Protein AF-A0A662M1J7-F1 (afdb_monomer_lite)

Sequence (50 aa):
PEGIEAISEKPDVSKNEIYGVATFYTQFKFHKLGKNQIKVCMGTACHVKG

Structure (mmCIF, N/CA/C/O backbone):
data_AF-A0A662M1J7-F1
#
_entry.id   AF-A0A662M1J7-F1
#
loop_
_atom_site.group_PDB
_atom_site.id
_atom_site.type_symbol
_atom_site.label_atom_id
_atom_site.label_alt_id
_atom_site.label_comp_id
_atom_site.label_asym_id
_atom_site.label_entity_id
_atom_site.label_seq_id
_atom_site.pdbx_PDB_ins_code
_atom_site.Cartn_x
_atom_site.Cartn_y
_atom_site.Cartn_z
_atom_site.occupancy
_atom_site.B_iso_or_equiv
_atom_site.auth_seq_id
_atom_site.auth_comp_id
_atom_site.auth_asym_id
_atom_site.auth_atom_id
_atom_site.pdbx_PDB_model_num
ATOM 1 N N . PRO A 1 1 ? -0.493 6.963 12.113 1.00 64.06 1 PRO A N 1
ATOM 2 C CA . PRO A 1 1 ?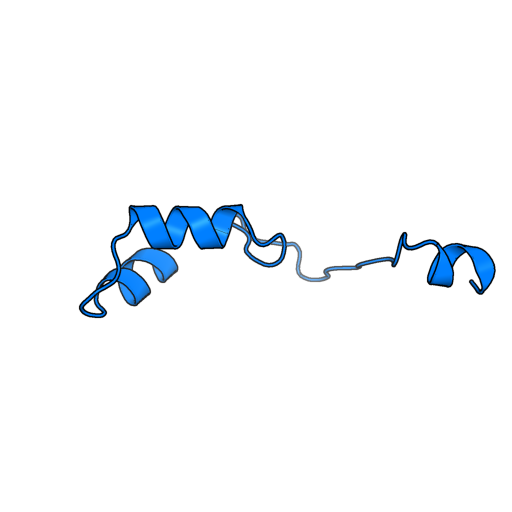 -1.415 6.082 12.878 1.00 64.06 1 PRO A CA 1
ATOM 3 C C . PRO A 1 1 ? -2.826 6.673 12.962 1.00 64.06 1 PRO A C 1
ATOM 5 O O . PRO A 1 1 ? -3.784 5.925 12.837 1.00 64.06 1 PRO A O 1
ATOM 8 N N . GLU A 1 2 ? -2.936 8.002 13.072 1.00 79.69 2 GLU A N 1
ATOM 9 C CA . GLU A 1 2 ? -4.200 8.761 13.139 1.00 79.69 2 GLU A CA 1
ATOM 10 C C . GLU A 1 2 ? -5.228 8.373 12.062 1.00 79.69 2 GLU A C 1
ATOM 12 O O . GLU A 1 2 ? -6.402 8.203 12.362 1.00 79.69 2 GLU A O 1
ATOM 17 N N . GLY A 1 3 ? -4.797 8.141 10.815 1.00 84.19 3 GLY A N 1
ATOM 18 C CA . GLY A 1 3 ? -5.712 7.730 9.741 1.00 84.19 3 GLY A CA 1
ATOM 19 C C . GLY A 1 3 ? -6.405 6.381 9.984 1.00 84.19 3 GLY A C 1
ATOM 20 O O . GLY A 1 3 ? -7.541 6.201 9.569 1.00 84.19 3 GLY A O 1
ATOM 21 N N . ILE A 1 4 ? -5.756 5.443 10.681 1.00 86.25 4 ILE A N 1
ATOM 22 C CA . ILE A 1 4 ? -6.364 4.150 11.041 1.00 86.25 4 ILE A CA 1
ATOM 23 C C . ILE A 1 4 ? -7.341 4.326 12.200 1.00 86.25 4 ILE A C 1
ATOM 25 O O . ILE A 1 4 ? -8.380 3.673 12.226 1.00 86.25 4 ILE A O 1
ATOM 29 N N . GLU A 1 5 ? -7.035 5.230 13.129 1.00 85.56 5 GLU A N 1
ATOM 30 C CA . GLU A 1 5 ? -7.910 5.529 14.262 1.00 85.56 5 GLU A CA 1
ATOM 31 C C . GLU A 1 5 ? -9.208 6.185 13.794 1.00 85.56 5 GLU A C 1
ATOM 33 O O . GLU A 1 5 ? -10.278 5.693 14.142 1.00 85.56 5 GLU A O 1
ATOM 38 N N . ALA A 1 6 ? -9.117 7.159 12.885 1.00 87.06 6 ALA A N 1
ATOM 39 C CA . ALA A 1 6 ? -10.275 7.815 12.275 1.00 87.06 6 ALA A CA 1
ATOM 40 C C . ALA A 1 6 ? -11.178 6.853 11.479 1.00 87.06 6 ALA A C 1
ATOM 42 O O . ALA A 1 6 ? -12.390 7.040 11.380 1.00 87.06 6 ALA A O 1
ATOM 43 N N . ILE A 1 7 ? -10.605 5.806 10.875 1.00 86.12 7 ILE A N 1
ATOM 44 C CA . ILE A 1 7 ? -11.390 4.790 10.157 1.00 86.12 7 ILE A CA 1
ATOM 45 C C . ILE A 1 7 ? -12.018 3.800 11.145 1.00 86.12 7 ILE A C 1
ATOM 47 O O . ILE A 1 7 ? -13.143 3.364 10.916 1.00 86.12 7 ILE A O 1
ATOM 51 N N . SER A 1 8 ? -11.335 3.493 12.252 1.00 83.62 8 SER A N 1
ATOM 52 C CA . SER A 1 8 ? -11.835 2.581 13.289 1.00 83.62 8 SER A CA 1
ATOM 53 C C . SER A 1 8 ? -12.985 3.138 14.133 1.00 83.62 8 SER A C 1
ATOM 55 O O . SER A 1 8 ? -13.615 2.384 14.863 1.00 83.62 8 SER A O 1
ATOM 57 N N . GLU A 1 9 ? -13.278 4.439 14.034 1.00 85.88 9 GLU A N 1
ATOM 58 C CA . GLU A 1 9 ? -14.480 5.045 14.626 1.00 85.88 9 GLU A CA 1
ATOM 59 C C . GLU A 1 9 ? -15.765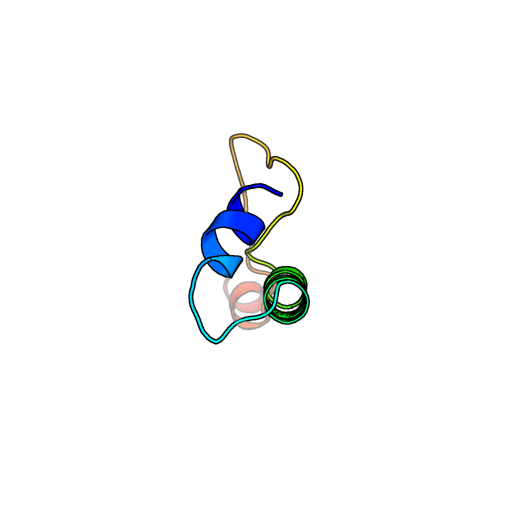 4.660 13.875 1.00 85.88 9 GLU A C 1
ATOM 61 O O . GLU A 1 9 ? -16.865 4.842 14.399 1.00 85.88 9 GLU A O 1
ATOM 66 N N . LYS A 1 10 ? -15.656 4.118 12.651 1.00 83.44 10 LYS A N 1
ATOM 67 C CA . LYS A 1 10 ? -16.824 3.587 11.949 1.00 83.44 10 LYS A CA 1
ATOM 68 C C . LYS A 1 10 ? -17.293 2.290 12.617 1.00 83.44 10 LYS A C 1
ATOM 70 O O . LYS A 1 10 ? -16.472 1.400 12.848 1.00 83.44 10 LYS A O 1
ATOM 75 N N . PRO A 1 11 ? -18.604 2.150 12.878 1.00 69.75 11 PRO A N 1
ATOM 76 C CA . PRO A 1 11 ? -19.145 0.887 13.348 1.00 69.75 11 PRO A CA 1
ATOM 77 C C . PRO A 1 11 ? -18.861 -0.208 12.311 1.00 69.75 11 PRO A C 1
ATOM 79 O O . PRO A 1 11 ? -18.885 0.057 11.110 1.00 69.75 11 PRO A O 1
ATOM 82 N N . ASP A 1 12 ? -18.604 -1.420 12.807 1.00 81.06 12 ASP A N 1
ATOM 83 C CA . ASP A 1 12 ? -18.395 -2.658 12.038 1.00 81.06 12 ASP A CA 1
ATOM 84 C C . ASP A 1 12 ? -16.977 -2.950 11.498 1.00 81.06 12 ASP A C 1
ATOM 86 O O . ASP A 1 12 ? -16.785 -3.985 10.870 1.00 81.06 12 ASP A O 1
ATOM 90 N N . VAL A 1 13 ? -15.950 -2.128 11.776 1.00 84.38 13 VAL A N 1
ATOM 91 C CA . VAL A 1 13 ? -14.570 -2.417 11.315 1.00 84.38 13 VAL A CA 1
ATOM 92 C C . VAL A 1 13 ? -13.545 -2.320 12.448 1.00 84.38 13 VAL A C 1
ATOM 94 O O . VAL A 1 13 ? -13.364 -1.275 13.071 1.00 84.38 13 VAL A O 1
ATOM 97 N N . SER A 1 14 ? -12.815 -3.410 12.702 1.00 89.06 14 SER A N 1
ATOM 98 C CA . SER A 1 14 ? -11.768 -3.441 13.733 1.00 89.06 14 SER A CA 1
ATOM 99 C C . SER A 1 14 ? -10.447 -2.826 13.251 1.00 89.06 14 SER A C 1
ATOM 101 O O . SER A 1 14 ? -10.098 -2.896 12.071 1.00 89.06 14 SER A O 1
ATOM 103 N N . LYS A 1 15 ? -9.633 -2.295 14.180 1.00 88.25 15 LYS A N 1
AT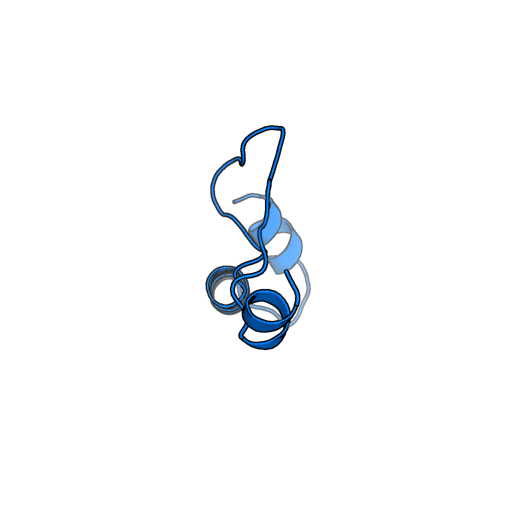OM 104 C CA . LYS A 1 15 ? -8.278 -1.799 13.858 1.00 88.25 15 LYS A CA 1
ATOM 105 C C . LYS A 1 15 ? -7.433 -2.866 13.149 1.00 88.25 15 LYS A C 1
ATOM 107 O O . LYS A 1 15 ? -6.734 -2.543 12.193 1.00 88.25 15 LYS A O 1
ATOM 112 N N . ASN A 1 16 ? -7.519 -4.126 13.580 1.00 90.50 16 ASN A N 1
ATOM 113 C CA . ASN A 1 16 ? -6.755 -5.231 12.992 1.00 90.50 16 ASN A CA 1
ATOM 114 C C . ASN A 1 16 ? -7.126 -5.472 11.527 1.00 90.50 16 ASN A C 1
ATOM 116 O O . ASN A 1 16 ? -6.243 -5.705 10.705 1.00 90.50 16 ASN A O 1
ATOM 120 N N . GLU A 1 17 ? -8.409 -5.368 11.191 1.00 90.00 17 GLU A N 1
ATOM 121 C CA . GLU A 1 17 ? -8.881 -5.529 9.818 1.00 90.00 17 GLU A CA 1
ATOM 122 C C . GLU A 1 17 ? -8.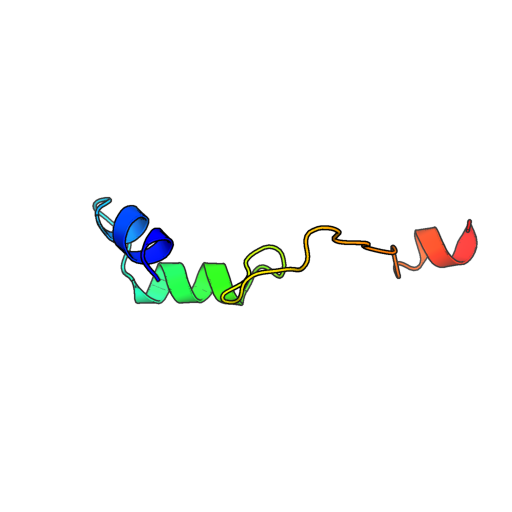388 -4.391 8.916 1.00 90.00 17 GLU A C 1
ATOM 124 O O . GLU A 1 17 ? -7.880 -4.632 7.820 1.00 90.00 17 GLU A O 1
ATOM 129 N N . ILE A 1 18 ? -8.405 -3.155 9.427 1.00 90.81 18 ILE A N 1
ATOM 130 C CA . ILE A 1 18 ? -7.858 -1.986 8.722 1.00 90.81 18 ILE A CA 1
ATOM 131 C C . ILE A 1 18 ? -6.353 -2.154 8.486 1.00 90.81 18 ILE A C 1
ATOM 133 O O . ILE A 1 18 ? -5.871 -1.890 7.384 1.00 90.81 18 ILE A O 1
ATOM 137 N N . TYR A 1 19 ? -5.603 -2.629 9.486 1.00 91.69 19 TYR A N 1
ATOM 138 C CA . TYR A 1 19 ? -4.182 -2.948 9.318 1.00 91.69 19 TYR A CA 1
ATOM 139 C C . TYR A 1 19 ? -3.957 -4.060 8.287 1.00 91.69 19 TYR A C 1
ATOM 141 O O . TYR A 1 19 ? -3.020 -3.962 7.493 1.00 91.69 19 TYR A O 1
ATOM 149 N N . GLY A 1 20 ? -4.820 -5.076 8.246 1.00 92.44 20 GLY A N 1
ATOM 150 C CA . GLY A 1 20 ? -4.780 -6.131 7.232 1.00 92.44 20 GLY A CA 1
ATOM 151 C C . GLY A 1 20 ? -4.909 -5.569 5.815 1.00 92.44 20 GLY A C 1
ATOM 152 O O . GLY A 1 20 ? -4.058 -5.818 4.964 1.00 92.44 20 GLY A O 1
ATOM 153 N N . VAL A 1 21 ? -5.903 -4.715 5.573 1.00 92.88 21 VAL A N 1
ATOM 154 C CA . VAL A 1 21 ? -6.108 -4.074 4.262 1.00 92.88 21 VAL A CA 1
ATOM 155 C C . VAL A 1 21 ? -4.970 -3.104 3.920 1.00 92.88 21 VAL A C 1
ATOM 157 O O . VAL A 1 21 ? -4.457 -3.107 2.797 1.00 92.88 21 VAL A O 1
ATOM 160 N N . ALA A 1 22 ? -4.541 -2.290 4.886 1.00 92.25 22 ALA A N 1
ATOM 161 C CA . ALA A 1 22 ? -3.494 -1.290 4.690 1.00 92.25 22 ALA A CA 1
ATOM 162 C C . ALA A 1 22 ? -2.111 -1.912 4.428 1.00 92.25 22 ALA A C 1
ATOM 164 O O . ALA A 1 22 ? -1.277 -1.299 3.764 1.00 92.25 22 ALA A O 1
ATOM 165 N N . THR A 1 23 ? -1.855 -3.120 4.932 1.00 92.31 23 THR A N 1
ATOM 166 C CA . THR A 1 23 ? -0.627 -3.875 4.634 1.00 92.31 23 THR A CA 1
ATOM 167 C C . THR A 1 23 ? -0.732 -4.676 3.338 1.00 92.31 23 THR A C 1
ATOM 169 O O . THR A 1 23 ? 0.269 -4.815 2.637 1.00 92.31 23 THR A O 1
ATOM 172 N N . PHE A 1 24 ? -1.928 -5.149 2.982 1.00 94.50 24 PHE A N 1
ATOM 173 C CA . PHE A 1 24 ? -2.173 -5.907 1.756 1.00 94.50 24 PHE A CA 1
ATOM 174 C C . PHE A 1 24 ? -2.011 -5.054 0.489 1.00 94.50 24 PHE A C 1
ATOM 176 O O . PHE A 1 24 ? -1.333 -5.453 -0.460 1.00 94.50 24 PHE A O 1
ATOM 183 N N . TYR A 1 25 ? -2.604 -3.856 0.462 1.00 92.88 25 TYR A N 1
ATOM 184 C CA . TYR A 1 25 ? -2.512 -2.980 -0.705 1.00 92.88 25 TYR A CA 1
ATOM 185 C C . TYR A 1 25 ? -1.247 -2.125 -0.677 1.00 92.88 25 TYR A C 1
ATOM 187 O O . TYR A 1 25 ? -1.073 -1.229 0.149 1.00 92.88 25 TYR A O 1
ATOM 195 N N . THR A 1 26 ? -0.409 -2.297 -1.697 1.00 87.44 26 THR A N 1
ATOM 196 C CA . THR A 1 26 ? 0.860 -1.571 -1.875 1.00 87.44 26 THR A CA 1
ATOM 197 C C . THR A 1 26 ? 0.708 -0.058 -2.066 1.00 87.44 26 THR A C 1
ATOM 199 O O . THR A 1 26 ? 1.709 0.656 -2.139 1.00 87.44 26 THR A O 1
ATOM 202 N N . GLN A 1 27 ? -0.513 0.459 -2.158 1.00 88.94 27 GLN A N 1
ATOM 203 C CA . GLN A 1 27 ? -0.798 1.887 -2.290 1.00 88.94 27 GLN A CA 1
ATOM 204 C C . GLN A 1 27 ? -0.707 2.606 -0.944 1.00 88.94 27 GLN A C 1
ATOM 206 O O . GLN A 1 27 ? -0.243 3.745 -0.897 1.00 88.94 27 GLN A O 1
ATOM 211 N N . PHE A 1 28 ? -1.064 1.930 0.148 1.00 91.44 28 PHE A N 1
ATOM 212 C CA . PHE A 1 28 ? -0.950 2.494 1.484 1.00 91.44 28 PHE A CA 1
ATOM 213 C C . PHE A 1 28 ? 0.499 2.434 1.977 1.00 91.44 28 PHE A C 1
ATOM 215 O O . PHE A 1 28 ? 1.291 1.550 1.615 1.00 91.44 28 PHE A O 1
ATOM 222 N N . LYS A 1 29 ? 0.886 3.451 2.749 1.00 90.12 29 LYS A N 1
ATOM 223 C CA . LYS A 1 29 ? 2.242 3.628 3.275 1.00 90.12 29 LYS A CA 1
ATOM 224 C C . LYS A 1 29 ? 2.158 4.127 4.707 1.00 90.12 29 LYS A C 1
ATOM 226 O O . LYS A 1 29 ? 1.467 5.097 4.993 1.00 90.12 29 LYS A O 1
ATOM 231 N N . PHE A 1 30 ? 2.891 3.460 5.592 1.00 89.69 30 PHE A N 1
ATOM 232 C CA . PHE A 1 30 ? 2.953 3.799 7.016 1.00 89.69 30 PHE A CA 1
ATOM 233 C C . PHE A 1 30 ? 4.021 4.850 7.340 1.00 89.69 30 PHE A C 1
ATOM 235 O O . PHE A 1 30 ? 4.063 5.367 8.451 1.00 89.69 30 PHE A O 1
ATOM 242 N N . HIS A 1 31 ? 4.872 5.179 6.369 1.00 87.81 31 HIS A N 1
ATOM 243 C CA . HIS A 1 31 ? 5.892 6.215 6.467 1.00 87.81 31 HIS A CA 1
ATOM 244 C C . HIS A 1 31 ? 5.648 7.292 5.412 1.00 87.81 31 HIS A C 1
ATOM 246 O O . HIS A 1 31 ? 5.073 7.035 4.350 1.00 87.81 31 HIS A O 1
ATOM 252 N N . LYS A 1 32 ? 6.115 8.507 5.701 1.00 86.81 32 LYS A N 1
ATOM 253 C CA . LYS A 1 32 ? 6.016 9.631 4.774 1.00 86.81 32 LYS A CA 1
ATOM 254 C C . LYS A 1 32 ? 6.830 9.336 3.518 1.00 86.81 32 LYS A C 1
ATOM 256 O O . LYS A 1 32 ? 8.017 9.031 3.587 1.00 86.81 32 LYS A O 1
ATOM 261 N N . LEU A 1 33 ? 6.177 9.448 2.371 1.00 88.31 33 LEU A N 1
ATOM 262 C CA . LEU A 1 33 ? 6.818 9.317 1.073 1.00 88.31 33 LEU A CA 1
ATOM 263 C C . LEU A 1 33 ? 7.500 10.633 0.692 1.00 88.31 33 LEU A C 1
ATOM 265 O O . LEU A 1 33 ? 7.098 11.713 1.134 1.00 88.31 33 LEU A O 1
ATOM 269 N N . GLY A 1 34 ? 8.526 10.544 -0.154 1.00 91.69 34 GLY A N 1
ATOM 270 C CA . GLY A 1 34 ? 9.116 11.725 -0.775 1.00 91.69 34 GLY A CA 1
ATOM 271 C C . GLY A 1 34 ? 8.069 12.527 -1.555 1.00 91.69 34 GLY A C 1
ATOM 272 O O . GLY A 1 34 ? 7.064 11.980 -2.008 1.00 91.69 34 GLY A O 1
ATOM 273 N N . LYS A 1 35 ? 8.325 13.829 -1.738 1.00 93.12 35 LYS A N 1
ATOM 274 C CA . LYS A 1 35 ? 7.429 14.748 -2.467 1.00 93.12 35 LYS A CA 1
ATOM 275 C C . LYS A 1 35 ? 7.055 14.227 -3.861 1.00 93.12 35 LYS A C 1
ATOM 277 O O . LYS A 1 35 ? 5.938 14.446 -4.311 1.00 93.12 35 LYS A O 1
ATOM 282 N N . ASN A 1 36 ? 7.983 13.526 -4.512 1.00 94.00 36 ASN A N 1
ATOM 283 C CA . ASN A 1 36 ? 7.792 12.949 -5.833 1.00 94.00 36 ASN A CA 1
ATOM 284 C C . ASN A 1 36 ? 7.834 11.423 -5.740 1.00 94.00 36 ASN A C 1
ATOM 286 O O . ASN A 1 36 ? 8.839 10.844 -5.328 1.00 94.00 36 ASN A O 1
ATOM 290 N N . GLN A 1 37 ? 6.745 10.780 -6.153 1.00 91.19 37 GLN A N 1
ATOM 291 C CA . GLN A 1 37 ? 6.644 9.330 -6.269 1.00 91.19 37 GLN A CA 1
ATOM 292 C C . GLN A 1 37 ? 6.674 8.926 -7.741 1.00 91.19 37 GLN A C 1
ATOM 294 O O . GLN A 1 37 ? 5.667 9.044 -8.434 1.00 91.19 37 GLN A O 1
ATOM 299 N N . ILE A 1 38 ? 7.815 8.431 -8.218 1.00 92.69 38 ILE A N 1
ATOM 300 C CA . ILE A 1 38 ? 7.944 7.913 -9.584 1.00 92.69 38 ILE A CA 1
ATOM 301 C C . ILE A 1 38 ? 7.654 6.411 -9.547 1.00 92.69 38 ILE A C 1
ATOM 303 O O . ILE A 1 38 ? 8.331 5.665 -8.840 1.00 92.69 38 ILE A O 1
ATOM 307 N N . LYS A 1 39 ? 6.635 5.965 -10.288 1.00 91.00 39 LYS A N 1
ATOM 308 C CA . LYS A 1 39 ? 6.268 4.549 -10.425 1.00 91.00 39 LYS A CA 1
ATOM 309 C C . LYS A 1 39 ? 6.456 4.135 -11.880 1.00 91.00 39 LYS A C 1
ATOM 311 O O . LYS A 1 39 ? 5.777 4.665 -12.752 1.00 91.00 39 LYS A O 1
ATOM 316 N N . VAL A 1 40 ? 7.367 3.199 -12.128 1.00 92.06 40 VAL A N 1
ATOM 317 C CA . VAL A 1 40 ? 7.614 2.636 -13.461 1.00 92.06 40 VAL A CA 1
ATOM 318 C C . VAL A 1 40 ? 6.888 1.302 -13.565 1.00 92.06 40 VAL A C 1
ATOM 320 O O . VAL A 1 40 ? 6.978 0.464 -12.666 1.00 92.06 40 VAL A O 1
ATOM 323 N N . CYS A 1 41 ? 6.138 1.113 -14.647 1.00 92.62 41 CYS A N 1
ATOM 324 C CA . CYS A 1 41 ? 5.475 -0.154 -14.911 1.00 92.62 41 CYS A CA 1
ATOM 325 C C . CYS A 1 41 ? 6.518 -1.237 -15.215 1.00 92.62 41 CYS A C 1
ATOM 327 O O . CYS A 1 41 ? 7.310 -1.094 -16.139 1.00 92.62 41 CYS A O 1
ATOM 329 N N . MET A 1 42 ? 6.484 -2.336 -14.461 1.00 91.81 42 MET A N 1
ATOM 330 C CA . MET A 1 42 ? 7.354 -3.507 -14.664 1.00 91.81 42 MET A CA 1
ATOM 331 C C . MET A 1 42 ? 6.564 -4.727 -15.167 1.00 91.81 42 MET A C 1
ATOM 333 O O . MET A 1 42 ? 6.998 -5.866 -15.028 1.00 91.81 42 MET A O 1
ATOM 337 N N . GLY A 1 43 ? 5.365 -4.503 -15.713 1.00 93.19 43 GLY A N 1
ATOM 338 C CA . GLY A 1 43 ? 4.544 -5.559 -16.300 1.00 93.19 43 GLY A CA 1
ATOM 339 C C . GLY A 1 43 ? 5.057 -5.980 -17.677 1.00 93.19 43 GLY A C 1
ATOM 340 O O . GLY A 1 43 ? 5.656 -5.181 -18.395 1.00 93.19 43 GLY A O 1
ATOM 341 N N . THR A 1 44 ? 4.759 -7.214 -18.086 1.00 93.50 44 THR A N 1
ATOM 342 C CA . THR A 1 44 ? 5.158 -7.761 -19.397 1.00 93.50 44 THR A CA 1
ATOM 343 C C . THR A 1 44 ? 4.675 -6.901 -20.565 1.00 93.50 44 THR A C 1
ATOM 345 O O . THR A 1 44 ? 5.430 -6.659 -21.500 1.00 93.50 44 THR A O 1
ATOM 348 N N . ALA A 1 45 ? 3.453 -6.365 -20.491 1.00 93.12 45 ALA A N 1
ATOM 349 C CA . ALA A 1 45 ? 2.912 -5.468 -21.514 1.00 93.12 45 ALA A CA 1
ATOM 350 C C . ALA A 1 45 ? 3.744 -4.183 -21.687 1.00 93.12 45 ALA A C 1
ATOM 352 O O . ALA A 1 45 ? 3.959 -3.744 -22.815 1.00 93.12 45 ALA A O 1
ATOM 353 N N . CYS A 1 46 ? 4.236 -3.612 -20.583 1.00 92.12 46 CYS A N 1
ATOM 354 C CA . CYS A 1 46 ? 5.111 -2.438 -20.594 1.00 92.12 46 CYS A CA 1
ATOM 355 C C . CYS A 1 46 ? 6.518 -2.815 -21.072 1.00 92.12 46 CYS A C 1
ATOM 357 O O . CYS A 1 46 ? 7.116 -2.099 -21.861 1.00 92.12 46 CYS A O 1
ATOM 359 N N . HIS A 1 47 ? 7.014 -3.990 -20.678 1.00 92.50 47 HIS A N 1
ATOM 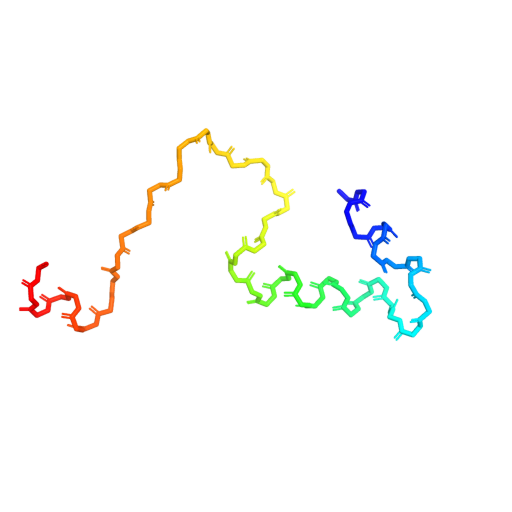360 C CA . HIS A 1 47 ? 8.321 -4.486 -21.106 1.00 92.50 47 HIS A CA 1
ATOM 361 C C . HIS A 1 47 ? 8.416 -4.706 -22.624 1.00 92.50 47 HIS A C 1
ATOM 3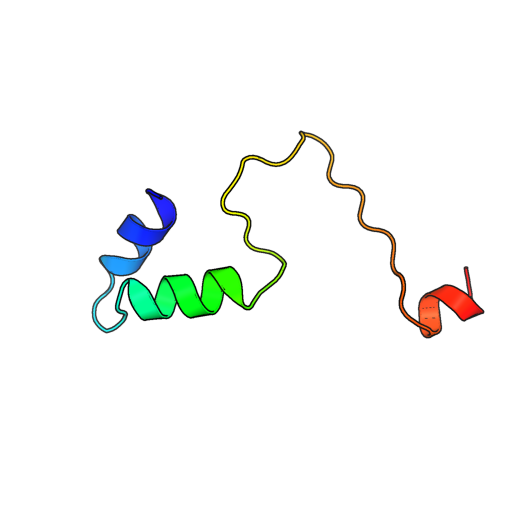63 O O . HIS A 1 47 ? 9.450 -4.431 -23.219 1.00 92.50 47 HIS A O 1
ATOM 369 N N . VAL A 1 48 ? 7.338 -5.181 -23.259 1.00 91.94 48 VAL A N 1
ATOM 370 C CA . VAL A 1 48 ? 7.310 -5.441 -24.710 1.00 91.94 48 VAL A CA 1
ATOM 371 C C . VAL A 1 48 ? 7.177 -4.155 -25.533 1.00 91.94 48 VAL A C 1
ATOM 373 O O . VAL A 1 48 ? 7.671 -4.109 -26.657 1.00 91.94 48 VAL A O 1
ATOM 376 N N . LYS A 1 49 ? 6.493 -3.126 -25.014 1.00 81.38 49 LYS A N 1
ATOM 377 C CA . LYS A 1 49 ? 6.197 -1.900 -25.775 1.00 81.38 49 LYS A CA 1
ATOM 378 C C . LYS A 1 49 ? 7.102 -0.705 -25.463 1.00 81.38 49 LYS A C 1
ATOM 380 O O . LYS A 1 49 ? 7.215 0.147 -26.339 1.00 81.38 49 LYS A O 1
ATOM 385 N N . GLY A 1 50 ? 7.757 -0.678 -24.299 1.00 64.19 50 GLY A N 1
ATOM 386 C CA . GLY A 1 50 ? 8.470 0.504 -23.801 1.00 64.19 50 GLY A CA 1
ATOM 387 C C . GLY A 1 50 ? 7.503 1.534 -23.244 1.00 64.19 50 GLY A C 1
ATOM 388 O O . GLY A 1 50 ? 6.788 2.161 -24.054 1.00 64.19 50 GLY A O 1
#

Secondary structure (DSSP, 8-state):
-HHHHHHHTSTT--HHHHHHHHHHSTT--SSPPPS-------SHHHHHH-

pLDDT: mean 88.03, std 6.67, range [64.06, 94.5]

Radius of gyration: 15.91 Å; chains: 1; bounding box: 28×22×40 Å

Foldseek 3Di:
DVVLVVVCVDPPDHSVNVVVVLVPDPVHDPDDDPPDDDDDDPDPVSVVPD